Protein AF-A0A5L4Q054-F1 (afdb_monomer_lite)

Secondary structure (DSSP, 8-state):
-EEEEEEEE--SSS---EEEEEEEESSHHHHHHHHHHHHHHHHHHTTTT--SS-HHHHHHHHHHS-HHHHHHHHHHHHHTTS--EEEEEEEEEEETTTEEEEEEEEETT-GGG--------

Sequence (121 aa):
MMYGVILKYMGEDRDDEILQEIKFFSDLSEALENLRIYYAEFLVGYGVLWGDISEEEHRELMLTKSLNELREIAKEAYFNKELDYIFELVSVEQSGENSLSFHLVEKGYDMEKCCVGKGQI

Foldseek 3Di:
DKKKKWKFFQPPVSPDTHTDDIDIDPDPVVVQLVLQLVLLVQCLVLCQVPDPDDSVVSSVVSNVDHSVVSLVSQLVCVVVVSDRMKMWMWDWDDDPDDDIDTHTPDIRNPPPPVCPDDDDD

Organism: Campylobacter upsaliensis (NCBI:txid28080)

Structure (mmCIF, N/CA/C/O backbone):
data_AF-A0A5L4Q054-F1
#
_entry.id   AF-A0A5L4Q054-F1
#
loop_
_atom_site.group_PDB
_atom_site.id
_atom_site.type_symbol
_atom_site.label_atom_id
_atom_site.label_alt_id
_atom_site.label_comp_id
_atom_site.label_asym_id
_atom_site.label_entity_id
_atom_site.label_seq_id
_atom_site.pdbx_PDB_ins_code
_atom_site.Cartn_x
_atom_site.Cartn_y
_atom_site.Cartn_z
_atom_site.occupancy
_atom_site.B_iso_or_equiv
_atom_site.auth_seq_id
_atom_site.auth_comp_id
_atom_site.auth_asym_id
_atom_site.auth_atom_id
_atom_site.pdbx_PDB_model_num
ATOM 1 N N . MET A 1 1 ? 20.940 -1.054 4.749 1.00 78.38 1 MET A N 1
ATOM 2 C CA . MET A 1 1 ? 20.023 -1.678 3.776 1.00 78.38 1 MET A CA 1
ATOM 3 C C . MET A 1 1 ? 18.850 -0.734 3.645 1.00 78.38 1 MET A C 1
ATOM 5 O O . MET A 1 1 ? 18.371 -0.297 4.679 1.00 78.38 1 MET A O 1
ATOM 9 N N . MET A 1 2 ? 18.488 -0.336 2.431 1.00 92.31 2 MET A N 1
ATOM 10 C CA . MET A 1 2 ? 17.384 0.596 2.190 1.00 92.31 2 MET A CA 1
ATOM 11 C C . MET A 1 2 ? 16.180 -0.199 1.689 1.00 92.31 2 MET A C 1
ATOM 13 O O . MET A 1 2 ? 16.353 -1.267 1.104 1.00 92.31 2 MET A O 1
ATOM 17 N N . TYR A 1 3 ? 14.975 0.300 1.923 1.00 94.00 3 TYR A N 1
ATOM 18 C CA . TYR A 1 3 ? 13.741 -0.303 1.432 1.00 94.00 3 TYR A CA 1
ATOM 19 C C . TYR A 1 3 ? 13.005 0.688 0.545 1.00 94.00 3 TYR A C 1
ATOM 21 O O . TYR A 1 3 ? 13.157 1.898 0.699 1.00 94.00 3 TYR A O 1
ATOM 29 N N . GLY A 1 4 ? 12.237 0.177 -0.406 1.00 93.44 4 GLY A N 1
ATOM 30 C CA . GLY A 1 4 ? 11.425 0.972 -1.308 1.00 93.44 4 GLY A CA 1
ATOM 31 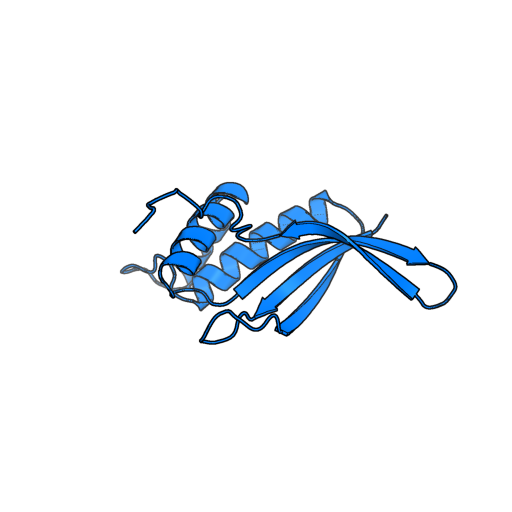C C . GLY A 1 4 ? 9.976 0.516 -1.279 1.00 93.44 4 GLY A C 1
ATOM 32 O O . GLY A 1 4 ? 9.716 -0.685 -1.249 1.00 93.44 4 GLY A O 1
ATOM 33 N N . VAL A 1 5 ? 9.047 1.465 -1.321 1.00 94.44 5 VAL A N 1
ATOM 34 C CA . VAL A 1 5 ? 7.660 1.201 -1.715 1.00 94.44 5 VAL A CA 1
ATOM 35 C C . VAL A 1 5 ? 7.476 1.750 -3.120 1.00 94.44 5 VAL A C 1
ATOM 37 O O . VAL A 1 5 ? 7.719 2.934 -3.363 1.00 94.44 5 VAL A O 1
ATOM 40 N N . ILE A 1 6 ? 7.090 0.872 -4.035 1.00 93.75 6 ILE A N 1
ATOM 41 C CA . ILE A 1 6 ? 6.842 1.176 -5.438 1.00 93.75 6 ILE A CA 1
ATOM 42 C C . ILE A 1 6 ? 5.337 1.125 -5.678 1.00 93.75 6 ILE A C 1
ATOM 44 O O . ILE A 1 6 ? 4.684 0.157 -5.301 1.00 93.75 6 ILE A O 1
ATOM 48 N N . LEU A 1 7 ? 4.804 2.144 -6.341 1.00 93.00 7 LEU A N 1
ATOM 49 C CA . LEU A 1 7 ? 3.442 2.171 -6.858 1.00 93.00 7 LEU A CA 1
ATOM 50 C C . LEU A 1 7 ? 3.479 1.970 -8.373 1.00 93.00 7 LEU A C 1
ATOM 52 O O . LEU A 1 7 ? 4.185 2.694 -9.087 1.00 93.00 7 LEU A O 1
ATOM 56 N N . LYS A 1 8 ? 2.681 1.024 -8.866 1.00 92.50 8 LYS A N 1
ATOM 57 C CA . LYS A 1 8 ? 2.511 0.773 -10.298 1.00 92.50 8 LYS A CA 1
ATOM 58 C C . LYS A 1 8 ? 1.046 0.860 -10.686 1.00 92.50 8 LYS A C 1
ATOM 60 O O . LYS A 1 8 ? 0.193 0.300 -10.003 1.00 92.50 8 LYS A O 1
ATOM 65 N N . TYR A 1 9 ? 0.780 1.551 -11.786 1.00 90.62 9 TYR A N 1
ATOM 66 C CA . TYR A 1 9 ? -0.511 1.535 -12.464 1.00 90.62 9 TYR A CA 1
ATOM 67 C C . TYR A 1 9 ? -0.558 0.350 -13.428 1.00 90.62 9 TYR A C 1
ATOM 69 O O . TYR A 1 9 ? 0.414 0.135 -14.154 1.00 90.62 9 TYR A O 1
ATOM 77 N N . MET A 1 10 ? -1.668 -0.387 -13.436 1.00 88.81 10 MET A N 1
ATOM 78 C CA . MET A 1 10 ? -1.822 -1.610 -14.229 1.00 88.81 10 MET A CA 1
ATOM 79 C C . MET A 1 10 ? -2.441 -1.376 -15.621 1.00 88.81 10 MET A C 1
ATOM 81 O O . MET A 1 10 ? -2.491 -2.288 -16.440 1.00 88.81 10 MET A O 1
ATOM 85 N N . GLY A 1 11 ? -2.924 -0.169 -15.930 1.00 81.06 11 GLY A N 1
ATOM 86 C CA . GLY A 1 11 ? -3.685 0.057 -17.166 1.00 81.06 11 GLY A CA 1
ATOM 87 C C . GLY A 1 11 ? -5.113 -0.497 -17.098 1.00 81.06 11 GLY A C 1
ATOM 88 O O . GLY A 1 11 ? -5.449 -1.290 -16.220 1.00 81.06 11 GLY A O 1
ATOM 89 N N . GLU A 1 12 ? -5.962 -0.081 -18.042 1.00 77.19 12 GLU A N 1
ATOM 90 C CA . GLU A 1 12 ? -7.368 -0.521 -18.125 1.00 77.19 12 GLU A CA 1
ATOM 91 C C . GLU A 1 12 ? -7.489 -2.041 -18.341 1.00 77.19 12 GLU A C 1
ATOM 93 O O . GLU A 1 12 ? -8.350 -2.698 -17.748 1.00 77.19 12 GLU A O 1
ATOM 98 N N . ASP A 1 13 ? -6.586 -2.605 -19.149 1.00 80.38 13 ASP A N 1
ATOM 99 C CA . ASP A 1 13 ? -6.558 -4.031 -19.487 1.00 80.38 13 ASP A CA 1
ATOM 100 C C . ASP A 1 13 ? -5.699 -4.873 -18.530 1.00 80.38 13 ASP A C 1
ATOM 102 O O . ASP A 1 13 ? -5.778 -6.099 -18.562 1.00 80.38 13 ASP A O 1
ATOM 106 N N . ARG A 1 14 ? -4.946 -4.238 -17.617 1.00 81.25 14 ARG A N 1
ATOM 107 C CA . ARG A 1 14 ? -4.090 -4.901 -16.605 1.00 81.25 14 ARG A CA 1
ATOM 108 C C . ARG A 1 14 ? -2.916 -5.699 -17.155 1.00 81.25 14 ARG A C 1
ATOM 110 O O . ARG A 1 14 ? -2.339 -6.518 -16.439 1.00 81.25 14 ARG A O 1
ATOM 117 N N . ASP A 1 15 ? -2.552 -5.402 -18.393 1.00 79.44 15 ASP A N 1
ATOM 118 C CA . ASP A 1 15 ? -1.429 -6.005 -19.105 1.00 79.44 15 ASP A CA 1
ATOM 119 C C . ASP A 1 15 ? -0.164 -5.127 -19.065 1.00 79.44 15 ASP A C 1
ATOM 121 O O . ASP A 1 15 ? 0.925 -5.599 -19.396 1.00 79.44 15 ASP A O 1
ATOM 125 N N . ASP A 1 16 ? -0.282 -3.872 -18.613 1.00 80.88 16 ASP A N 1
ATOM 126 C CA . ASP A 1 16 ? 0.817 -2.910 -18.544 1.00 80.88 16 ASP A CA 1
ATOM 127 C C . ASP A 1 16 ? 1.222 -2.634 -17.093 1.00 80.88 16 ASP A C 1
ATOM 129 O O . ASP A 1 16 ? 0.391 -2.308 -16.261 1.00 80.88 16 ASP A O 1
ATOM 133 N N . GLU A 1 17 ? 2.515 -2.678 -16.773 1.00 88.38 17 GLU A N 1
ATOM 134 C CA . GLU A 1 17 ? 3.025 -2.230 -15.470 1.00 88.38 17 GLU A CA 1
ATOM 135 C C . GLU A 1 17 ? 3.746 -0.890 -15.618 1.00 88.38 17 GLU A C 1
ATOM 137 O O . GLU A 1 17 ? 4.930 -0.830 -15.959 1.00 88.38 17 GLU A O 1
ATOM 142 N N . ILE A 1 18 ? 3.040 0.205 -15.338 1.00 89.56 18 ILE A N 1
ATOM 143 C CA . ILE A 1 18 ? 3.596 1.554 -15.443 1.00 89.56 18 ILE A CA 1
ATOM 144 C C . ILE A 1 18 ? 4.033 2.026 -14.059 1.00 89.56 18 ILE A C 1
ATOM 146 O O . ILE A 1 18 ? 3.204 2.253 -13.177 1.00 89.56 18 ILE A O 1
ATOM 150 N N . LEU A 1 19 ? 5.342 2.213 -13.874 1.00 90.69 19 LEU A N 1
ATOM 151 C CA . LEU A 1 19 ? 5.902 2.817 -12.665 1.00 90.69 19 LEU A CA 1
ATOM 152 C C . LEU A 1 19 ? 5.373 4.246 -12.496 1.00 90.69 19 LEU A C 1
ATOM 154 O O . LEU A 1 19 ? 5.556 5.082 -13.378 1.00 90.69 19 LEU A O 1
ATOM 158 N N . GLN A 1 20 ? 4.771 4.524 -11.343 1.00 92.69 20 GLN A N 1
ATOM 159 C CA . GLN A 1 20 ? 4.228 5.845 -11.022 1.00 92.69 20 GLN A CA 1
ATOM 160 C C . GLN A 1 20 ? 5.077 6.553 -9.984 1.00 92.69 20 GLN A C 1
ATOM 162 O O . GLN A 1 20 ? 5.469 7.703 -10.163 1.00 92.69 20 GLN A O 1
ATOM 167 N N . GLU A 1 21 ? 5.389 5.850 -8.900 1.00 93.19 21 GLU A N 1
ATOM 168 C CA . GLU A 1 21 ? 6.106 6.435 -7.783 1.00 93.19 21 GLU A CA 1
ATOM 169 C C . GLU A 1 21 ? 7.014 5.403 -7.124 1.00 93.19 21 GLU A C 1
ATOM 171 O O . GLU A 1 21 ? 6.697 4.214 -7.053 1.00 93.19 21 GLU A O 1
ATOM 176 N N . ILE A 1 22 ? 8.149 5.882 -6.621 1.00 93.06 22 ILE A N 1
ATOM 177 C CA . ILE A 1 22 ? 9.006 5.133 -5.717 1.00 93.06 22 ILE A CA 1
ATOM 178 C C . ILE A 1 22 ? 9.398 6.011 -4.536 1.00 93.06 22 ILE A C 1
ATOM 180 O O . ILE A 1 22 ? 9.851 7.144 -4.707 1.00 93.06 22 ILE A O 1
ATOM 184 N N . LYS A 1 23 ? 9.248 5.468 -3.329 1.00 94.06 23 LYS A N 1
ATOM 185 C CA . LYS A 1 23 ? 9.702 6.107 -2.094 1.00 94.06 23 LYS A CA 1
ATOM 186 C C . LYS A 1 23 ? 10.658 5.204 -1.358 1.00 94.06 23 LYS A C 1
ATOM 188 O O . LYS A 1 23 ? 10.424 4.004 -1.260 1.00 94.06 23 LYS A O 1
ATOM 193 N N . PHE A 1 24 ? 11.716 5.808 -0.838 1.00 94.56 24 PHE A N 1
ATOM 194 C CA . PHE A 1 24 ? 12.799 5.117 -0.164 1.00 94.56 24 PHE A CA 1
ATOM 195 C C . PHE A 1 24 ? 12.758 5.363 1.336 1.00 94.56 24 PHE A C 1
ATOM 197 O O . PHE A 1 24 ? 12.508 6.482 1.780 1.00 94.56 24 PHE A O 1
ATOM 204 N N . PHE A 1 25 ? 13.067 4.319 2.094 1.00 94.56 25 PHE A N 1
ATOM 205 C CA . PHE A 1 25 ? 13.040 4.305 3.548 1.00 94.56 25 PHE A CA 1
ATOM 206 C C . PHE A 1 25 ? 14.300 3.648 4.090 1.00 94.56 25 PHE A C 1
ATOM 208 O O . PHE A 1 25 ? 14.851 2.714 3.498 1.00 94.56 25 PHE A O 1
ATOM 215 N N . SER A 1 26 ? 14.759 4.143 5.233 1.00 92.12 26 SER A N 1
ATOM 216 C CA . SER A 1 26 ? 15.988 3.652 5.861 1.00 92.12 26 SER A CA 1
ATOM 217 C C . SER A 1 26 ? 15.779 2.351 6.644 1.00 92.12 26 SER A C 1
ATOM 219 O O . SER A 1 26 ? 16.737 1.611 6.868 1.00 92.12 26 SER A O 1
ATOM 221 N N . ASP A 1 27 ? 14.528 2.056 7.007 1.00 93.44 27 ASP A N 1
ATOM 222 C CA . ASP A 1 27 ? 14.114 0.923 7.833 1.00 93.44 27 ASP A CA 1
ATOM 223 C C . ASP A 1 27 ? 12.936 0.168 7.184 1.00 93.44 27 ASP A C 1
ATOM 225 O O . ASP A 1 27 ? 12.061 0.761 6.549 1.00 93.44 27 ASP A O 1
ATOM 229 N N . LEU A 1 28 ? 12.900 -1.155 7.363 1.00 92.44 28 LEU A N 1
ATOM 230 C CA . LEU A 1 28 ? 11.793 -2.008 6.930 1.00 92.44 28 LEU A CA 1
ATOM 231 C C . LEU A 1 28 ? 10.489 -1.665 7.660 1.00 92.44 28 LEU A C 1
ATOM 233 O O . LEU A 1 28 ? 9.436 -1.622 7.037 1.00 92.44 28 LEU A O 1
ATOM 237 N N . SER A 1 29 ? 10.543 -1.418 8.969 1.00 94.50 29 SER A N 1
ATOM 238 C CA . SER A 1 29 ? 9.379 -1.036 9.770 1.00 94.50 29 SER A CA 1
ATOM 239 C C . SER A 1 29 ? 8.785 0.284 9.287 1.00 94.50 29 SER A C 1
ATOM 241 O O . SER A 1 29 ? 7.566 0.421 9.231 1.00 94.50 29 SER A O 1
ATOM 243 N N . GLU A 1 30 ? 9.636 1.242 8.914 1.00 95.19 30 GLU A N 1
ATOM 244 C CA . GLU A 1 30 ? 9.208 2.517 8.335 1.00 95.19 30 GLU A CA 1
ATOM 245 C C . GLU A 1 30 ? 8.553 2.301 6.964 1.00 95.19 30 GLU A C 1
ATOM 247 O O . GLU A 1 30 ? 7.476 2.841 6.704 1.00 95.19 30 GLU A O 1
ATOM 252 N N . ALA A 1 31 ? 9.154 1.463 6.114 1.00 95.06 31 ALA A N 1
ATOM 253 C CA . ALA A 1 31 ? 8.594 1.114 4.812 1.00 95.06 31 ALA A CA 1
ATOM 254 C C . ALA A 1 31 ? 7.233 0.409 4.930 1.00 95.06 31 ALA A C 1
ATOM 256 O O . ALA A 1 31 ? 6.313 0.731 4.182 1.00 95.06 31 ALA A O 1
ATOM 257 N N . LEU A 1 32 ? 7.081 -0.520 5.879 1.00 95.50 32 LEU A N 1
ATOM 258 C CA . LEU A 1 32 ? 5.834 -1.252 6.118 1.00 95.50 32 LEU A CA 1
ATOM 259 C C . LEU A 1 32 ? 4.716 -0.345 6.642 1.00 95.50 32 LEU A C 1
ATOM 261 O O . LEU A 1 32 ? 3.578 -0.465 6.192 1.00 95.50 32 LEU A O 1
ATOM 265 N N . GLU A 1 33 ? 5.024 0.577 7.557 1.00 96.12 33 GLU A N 1
ATOM 266 C CA . GLU A 1 33 ? 4.032 1.538 8.049 1.00 96.12 33 GLU A CA 1
ATOM 267 C C . GLU A 1 33 ? 3.616 2.522 6.949 1.00 96.12 33 GLU A C 1
ATOM 269 O O . GLU A 1 33 ? 2.432 2.805 6.779 1.00 96.12 33 GLU A O 1
ATOM 274 N N . ASN A 1 34 ? 4.561 2.982 6.127 1.00 95.19 34 ASN A N 1
ATOM 275 C CA . ASN A 1 34 ? 4.234 3.815 4.972 1.00 95.19 34 ASN A CA 1
ATOM 276 C C . ASN A 1 34 ? 3.416 3.051 3.927 1.00 95.19 34 ASN A C 1
ATOM 278 O O . ASN A 1 34 ? 2.464 3.602 3.385 1.00 95.19 34 ASN A O 1
ATOM 282 N N . LEU A 1 35 ? 3.735 1.780 3.672 1.00 95.25 35 LEU A N 1
ATOM 283 C CA . LEU A 1 35 ? 2.941 0.920 2.798 1.00 95.25 35 LEU A CA 1
ATOM 284 C C . LEU A 1 35 ? 1.499 0.793 3.312 1.00 95.25 35 LEU A C 1
ATOM 286 O O . LEU A 1 35 ? 0.562 0.911 2.526 1.00 95.25 35 LEU A O 1
ATOM 290 N N . ARG A 1 36 ? 1.312 0.615 4.627 1.00 96.94 36 ARG A N 1
ATOM 291 C CA . ARG A 1 36 ? -0.012 0.583 5.272 1.00 96.94 36 ARG A CA 1
ATOM 292 C C . ARG A 1 36 ? -0.781 1.878 5.024 1.00 96.94 36 ARG A C 1
ATOM 294 O O . ARG A 1 36 ? -1.935 1.827 4.610 1.00 96.94 36 ARG A O 1
ATOM 301 N N . ILE A 1 37 ? -0.134 3.023 5.234 1.00 95.94 37 ILE A N 1
ATOM 302 C CA . ILE A 1 37 ? -0.736 4.336 4.984 1.00 95.94 37 ILE A CA 1
ATOM 303 C C . ILE A 1 37 ? -1.097 4.485 3.501 1.00 95.94 37 ILE A C 1
ATOM 305 O O . ILE A 1 37 ? -2.215 4.886 3.200 1.00 95.94 37 ILE A O 1
ATOM 309 N N . TYR A 1 38 ? -0.219 4.104 2.566 1.00 94.38 38 TYR A N 1
ATOM 310 C CA . TYR A 1 38 ? -0.527 4.207 1.137 1.00 94.38 38 TYR A CA 1
ATOM 311 C C . TYR A 1 38 ? -1.713 3.356 0.722 1.00 94.38 38 TYR A C 1
ATOM 313 O O . TYR A 1 38 ? -2.572 3.861 0.006 1.00 94.38 38 TYR A O 1
ATOM 321 N N . TYR A 1 39 ? -1.809 2.114 1.196 1.00 95.38 39 TYR A N 1
ATOM 322 C CA . TYR A 1 39 ? -3.007 1.322 0.950 1.00 95.38 39 TYR A CA 1
ATOM 323 C C . TYR A 1 39 ? -4.263 2.041 1.453 1.00 95.38 39 TYR A C 1
ATOM 325 O O . TYR A 1 39 ? -5.227 2.155 0.704 1.00 95.38 39 TYR A O 1
ATOM 333 N N . ALA A 1 40 ? -4.254 2.556 2.686 1.00 96.12 40 ALA A N 1
ATOM 334 C CA . ALA A 1 40 ? -5.410 3.251 3.248 1.00 96.12 40 ALA A CA 1
ATOM 335 C C . ALA A 1 40 ? -5.823 4.469 2.402 1.00 96.12 40 ALA A C 1
ATOM 337 O O . ALA A 1 40 ? -6.984 4.576 2.018 1.00 96.12 40 ALA A O 1
ATOM 338 N N . GLU A 1 41 ? -4.879 5.347 2.056 1.00 94.62 41 GLU A N 1
ATOM 339 C CA . GLU A 1 41 ? -5.151 6.546 1.249 1.00 94.62 41 GLU A CA 1
ATOM 340 C C . GLU A 1 41 ? -5.651 6.205 -0.159 1.00 94.62 41 GLU A C 1
ATOM 342 O O . GLU A 1 41 ? -6.585 6.834 -0.655 1.00 94.62 41 GLU A O 1
ATOM 347 N N . PHE A 1 42 ? -5.057 5.200 -0.808 1.00 92.94 42 PHE A N 1
ATOM 348 C CA . PHE A 1 42 ? -5.464 4.807 -2.156 1.00 92.94 42 PHE A CA 1
ATOM 349 C C . PHE A 1 42 ? -6.855 4.188 -2.173 1.00 92.94 42 PHE A C 1
ATOM 351 O O . PHE A 1 42 ? -7.650 4.523 -3.045 1.00 92.94 42 PHE A O 1
ATOM 358 N N . LEU A 1 43 ? -7.177 3.332 -1.203 1.00 94.88 43 LEU A N 1
ATOM 359 C CA . LEU A 1 43 ? -8.513 2.747 -1.089 1.00 94.88 43 LEU A CA 1
ATOM 360 C C . LEU A 1 43 ? -9.584 3.815 -0.860 1.00 94.88 43 LEU A C 1
ATOM 362 O O . LEU A 1 43 ? -10.664 3.727 -1.443 1.00 94.88 43 LEU A O 1
ATOM 366 N N . VAL A 1 44 ? -9.263 4.851 -0.079 1.00 94.94 44 VAL A N 1
ATOM 367 C CA . VAL A 1 44 ? -10.130 6.023 0.089 1.00 94.94 44 VAL A CA 1
ATOM 368 C C . VAL A 1 44 ? -10.312 6.741 -1.241 1.00 94.94 44 VAL A C 1
ATOM 370 O O . VAL A 1 44 ? -11.444 6.867 -1.696 1.00 94.94 44 VAL A O 1
ATOM 373 N N . GLY A 1 45 ? -9.224 7.144 -1.903 1.00 92.62 45 GLY A N 1
ATOM 374 C CA . GLY A 1 45 ? -9.292 7.882 -3.169 1.00 92.62 45 GLY A CA 1
ATOM 375 C C . GLY A 1 45 ? -10.029 7.138 -4.289 1.00 92.62 45 GLY A C 1
ATOM 376 O O . GLY A 1 45 ? -10.613 7.772 -5.164 1.00 92.62 45 GLY A O 1
ATOM 377 N N . TYR A 1 46 ? -10.038 5.805 -4.240 1.00 91.50 46 TYR A N 1
ATOM 378 C CA . TYR A 1 46 ? -10.738 4.946 -5.195 1.00 91.50 46 TYR A CA 1
ATOM 379 C C . TYR A 1 46 ? -12.196 4.637 -4.850 1.00 91.50 46 TYR A C 1
ATOM 381 O O . TYR A 1 46 ? -12.873 3.979 -5.636 1.00 91.50 46 TYR A O 1
ATOM 389 N N . GLY A 1 47 ? -12.712 5.076 -3.701 1.00 90.88 47 GLY A N 1
ATOM 390 C CA . GLY A 1 47 ? -14.085 4.729 -3.336 1.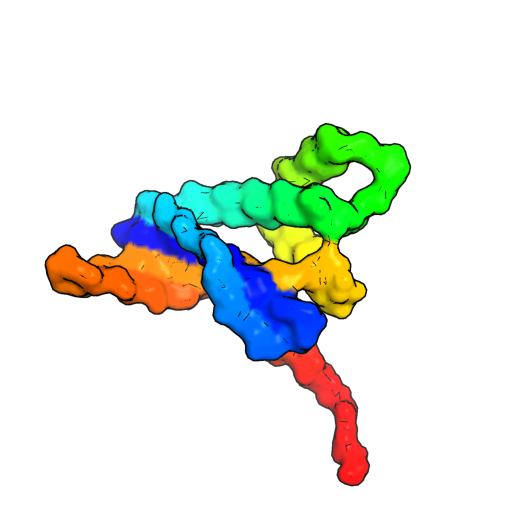00 90.88 47 GLY A CA 1
ATOM 391 C C . GLY A 1 47 ? -14.266 3.266 -2.918 1.00 90.88 47 GLY A C 1
ATOM 392 O O . GLY A 1 47 ? -15.395 2.777 -2.888 1.00 90.88 47 GLY A O 1
ATOM 393 N N . VAL A 1 48 ? -13.187 2.542 -2.603 1.00 91.44 48 VAL A N 1
ATOM 394 C CA . VAL A 1 48 ? -13.276 1.117 -2.256 1.00 91.44 48 VAL A CA 1
ATOM 395 C C . VAL A 1 48 ? -13.952 0.956 -0.903 1.00 91.44 48 VAL A C 1
ATOM 397 O O . VAL A 1 48 ? -13.524 1.562 0.072 1.00 91.44 48 VAL A O 1
ATOM 400 N N . LEU A 1 49 ? -14.982 0.102 -0.837 1.00 86.75 49 LEU A N 1
ATOM 401 C CA . LEU A 1 49 ? -15.832 -0.075 0.350 1.00 86.75 49 LEU A CA 1
ATOM 402 C C . LEU A 1 49 ? -16.494 1.227 0.835 1.00 86.75 49 LEU A C 1
ATOM 404 O O . LEU A 1 49 ? -16.905 1.323 1.994 1.00 86.75 49 LEU A O 1
ATOM 408 N N . TRP A 1 50 ? -16.627 2.220 -0.047 1.00 85.62 50 TRP A N 1
ATOM 409 C CA . TRP A 1 50 ? -17.260 3.480 0.301 1.00 85.62 50 TRP A CA 1
ATOM 410 C C . TRP A 1 50 ? -18.772 3.279 0.466 1.00 85.62 50 TRP A C 1
ATOM 412 O O . TRP A 1 50 ? -19.469 2.853 -0.455 1.00 85.62 50 TRP A O 1
ATOM 422 N N . GLY A 1 51 ? -19.275 3.553 1.671 1.00 83.88 51 GLY A N 1
ATOM 423 C CA . GLY A 1 51 ? -20.698 3.483 2.017 1.00 83.88 51 GLY A CA 1
ATOM 424 C C . GLY A 1 51 ? -21.332 4.866 2.180 1.00 83.88 51 GLY A C 1
ATOM 425 O O . GLY A 1 51 ? -20.862 5.853 1.627 1.00 83.88 51 GLY A O 1
ATOM 426 N N . ASP A 1 52 ? -22.366 4.973 3.011 1.00 88.44 52 ASP A N 1
ATOM 427 C CA . ASP A 1 52 ? -22.986 6.262 3.357 1.00 88.44 52 ASP A CA 1
ATOM 428 C C . ASP A 1 52 ? -22.191 7.003 4.452 1.00 88.44 52 ASP A C 1
ATOM 430 O O . ASP A 1 52 ? -22.733 7.380 5.491 1.00 88.44 52 ASP A O 1
ATOM 434 N N . ILE A 1 53 ? -20.882 7.161 4.244 1.00 92.12 53 ILE A N 1
ATOM 435 C CA . ILE A 1 53 ? -19.967 7.878 5.142 1.00 92.12 53 ILE A CA 1
ATOM 436 C C . ILE A 1 53 ? -19.217 8.969 4.377 1.00 92.12 53 ILE A C 1
ATOM 438 O O . ILE A 1 53 ? -19.078 8.913 3.151 1.00 92.12 53 ILE A O 1
ATOM 442 N N . SER A 1 54 ? -18.746 9.983 5.098 1.00 93.25 54 SER A N 1
ATOM 443 C CA . SER A 1 54 ? -17.884 11.021 4.533 1.00 93.25 54 SER A CA 1
ATOM 444 C C . SER A 1 54 ? -16.490 10.481 4.199 1.00 93.25 54 SER A C 1
ATOM 446 O O . SER A 1 54 ? -16.054 9.456 4.723 1.00 93.25 54 SER A O 1
ATOM 448 N N . GLU A 1 55 ? -15.761 11.197 3.340 1.00 93.62 55 GLU A N 1
ATOM 449 C CA . GLU A 1 55 ? -14.372 10.862 2.996 1.00 93.62 55 GLU A CA 1
ATOM 450 C C . GLU A 1 55 ? -13.464 10.818 4.229 1.00 93.62 55 GLU A C 1
ATOM 452 O O . GLU A 1 55 ? -12.625 9.931 4.354 1.00 93.62 55 GLU A O 1
ATOM 457 N N . GLU A 1 56 ? -13.658 11.753 5.162 1.00 94.88 56 GLU A N 1
ATOM 458 C CA . GLU A 1 56 ? -12.888 11.834 6.404 1.00 94.88 56 GLU A CA 1
ATOM 459 C C . GLU A 1 56 ? -13.139 10.611 7.295 1.00 94.88 56 GLU A C 1
ATOM 461 O O . GLU A 1 56 ? -12.187 9.950 7.705 1.00 94.88 56 GLU A O 1
ATOM 466 N N . GLU A 1 57 ? -14.404 10.231 7.502 1.00 95.38 57 GLU A N 1
ATOM 467 C CA . GLU A 1 57 ? -14.767 9.017 8.249 1.00 95.38 57 GLU A CA 1
ATOM 468 C C . GLU A 1 57 ? -14.232 7.748 7.570 1.00 95.38 57 GLU A C 1
ATOM 470 O O . GLU A 1 57 ? -13.754 6.826 8.236 1.00 95.38 57 GLU A O 1
ATOM 475 N N . HIS A 1 58 ? -14.277 7.695 6.237 1.00 95.75 58 HIS A N 1
ATOM 476 C CA . HIS A 1 58 ? -13.731 6.577 5.476 1.00 95.75 58 HIS A CA 1
ATOM 477 C C . HIS A 1 58 ? -12.210 6.473 5.635 1.00 95.75 58 HIS A C 1
ATOM 479 O O . HIS A 1 58 ? -11.667 5.382 5.835 1.00 95.75 58 HIS A O 1
ATOM 485 N N . ARG A 1 59 ? -11.521 7.615 5.610 1.00 95.31 59 ARG A N 1
ATOM 486 C CA . ARG A 1 59 ? -10.078 7.707 5.824 1.00 95.31 59 ARG A CA 1
ATOM 487 C C . ARG A 1 59 ? -9.682 7.265 7.221 1.00 95.31 59 ARG A C 1
ATOM 489 O O . ARG A 1 59 ? -8.764 6.458 7.356 1.00 95.31 59 ARG A O 1
ATOM 496 N N . GLU A 1 60 ? -10.393 7.723 8.248 1.00 95.69 60 GLU A N 1
ATOM 497 C CA . GLU A 1 60 ? -10.192 7.262 9.623 1.00 95.69 60 GLU A CA 1
ATOM 498 C C . GLU A 1 60 ? -10.387 5.747 9.734 1.00 95.69 60 GLU A C 1
ATOM 500 O O . GLU A 1 60 ? -9.523 5.050 10.271 1.00 95.69 60 GLU A O 1
ATOM 505 N N . LEU A 1 61 ? -11.466 5.212 9.153 1.00 95.31 61 LEU A N 1
ATOM 506 C CA . LEU A 1 61 ? -11.729 3.775 9.131 1.00 95.31 61 LEU A CA 1
ATOM 507 C C . LEU A 1 61 ? -10.569 2.999 8.493 1.00 95.31 61 LEU A C 1
ATOM 509 O O . LEU A 1 61 ? -10.079 2.039 9.090 1.00 95.31 61 LEU A O 1
ATOM 513 N N . MET A 1 62 ? -10.103 3.407 7.312 1.00 96.81 62 MET A N 1
ATOM 514 C CA . MET A 1 62 ? -9.005 2.728 6.618 1.00 96.81 62 MET A CA 1
ATOM 515 C C . MET A 1 62 ? -7.682 2.832 7.385 1.00 96.81 62 MET A C 1
ATOM 517 O O . MET A 1 62 ? -6.956 1.844 7.494 1.00 96.81 62 MET A O 1
ATOM 521 N N . LEU A 1 63 ? -7.396 3.979 8.007 1.00 96.62 63 LEU A N 1
ATOM 522 C CA . LEU A 1 63 ? -6.191 4.183 8.815 1.00 96.62 63 LEU A CA 1
ATOM 523 C C . LEU A 1 63 ? -6.185 3.393 10.133 1.00 96.62 63 LEU A C 1
ATOM 525 O O . LEU A 1 63 ? -5.114 3.240 10.721 1.00 96.62 63 LEU 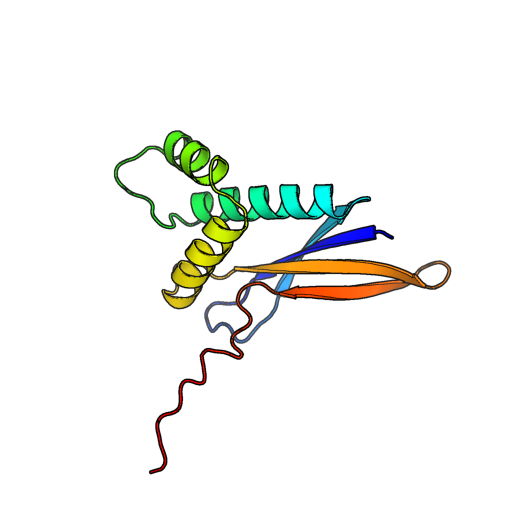A O 1
ATOM 529 N N . THR A 1 64 ? -7.315 2.857 10.601 1.00 96.81 64 THR A N 1
ATOM 530 C CA . THR A 1 64 ? -7.335 1.946 11.767 1.00 96.81 64 THR A CA 1
ATOM 531 C C . THR A 1 64 ? -6.996 0.499 11.415 1.00 96.81 64 THR A C 1
ATOM 533 O O . THR A 1 64 ? -6.673 -0.289 12.305 1.00 96.81 64 THR A O 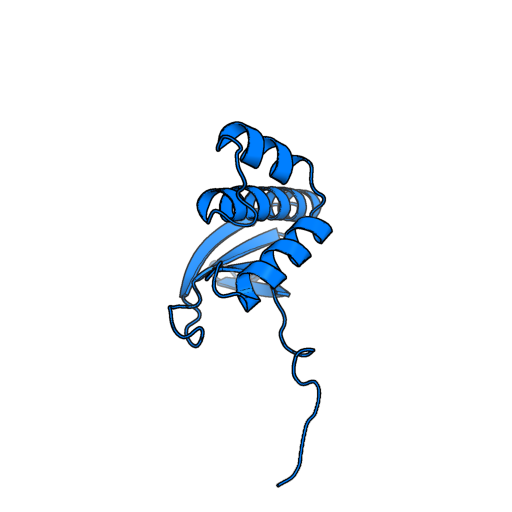1
ATOM 536 N N . LYS A 1 65 ? -7.045 0.135 10.128 1.00 97.38 65 LYS A N 1
ATOM 537 C CA . LYS A 1 65 ? -6.812 -1.236 9.674 1.00 97.38 65 LYS A CA 1
ATOM 538 C C . LYS A 1 65 ? -5.333 -1.599 9.707 1.00 97.38 65 LYS A C 1
ATOM 540 O O . LYS A 1 65 ? -4.440 -0.773 9.473 1.00 97.38 65 LYS A O 1
ATOM 545 N N . SER A 1 66 ? -5.077 -2.877 9.963 1.00 97.50 66 SER A N 1
ATOM 546 C CA . SER A 1 66 ? -3.746 -3.452 9.805 1.00 97.50 66 SER A CA 1
ATOM 547 C C . SER A 1 66 ? -3.355 -3.542 8.327 1.00 97.50 66 SER A C 1
ATOM 549 O O . SER A 1 66 ? -4.203 -3.604 7.436 1.00 97.50 66 SER A O 1
ATOM 551 N N . LEU A 1 67 ? -2.049 -3.613 8.054 1.00 95.56 67 LEU A N 1
ATOM 552 C CA . LEU A 1 67 ? -1.531 -3.768 6.691 1.00 95.56 67 LEU A CA 1
ATOM 553 C C . LEU A 1 67 ? -2.095 -5.015 5.986 1.00 95.56 67 LEU A C 1
ATOM 555 O O . LEU A 1 67 ? -2.379 -4.970 4.795 1.00 95.56 67 LEU A O 1
ATOM 559 N N . ASN A 1 68 ? -2.300 -6.117 6.713 1.00 94.25 68 ASN A N 1
ATOM 560 C CA . ASN A 1 68 ? -2.857 -7.341 6.134 1.00 94.25 68 ASN A CA 1
ATOM 561 C C . ASN A 1 68 ? -4.333 -7.194 5.756 1.00 94.25 68 ASN A C 1
ATOM 563 O O . ASN A 1 68 ? -4.727 -7.662 4.695 1.00 94.25 68 ASN A O 1
ATOM 567 N N . GLU A 1 69 ? -5.140 -6.527 6.582 1.00 96.19 69 GLU A N 1
ATOM 568 C CA . GLU A 1 69 ? -6.537 -6.248 6.228 1.00 96.19 69 GLU A CA 1
ATOM 569 C C . GLU A 1 69 ? -6.628 -5.365 4.986 1.00 96.19 69 GLU A C 1
ATOM 571 O O . GLU A 1 69 ? -7.418 -5.642 4.090 1.00 96.19 69 GLU A O 1
ATOM 576 N N . LEU A 1 70 ? -5.790 -4.329 4.912 1.00 96.38 70 LEU A N 1
ATOM 577 C CA . LEU A 1 70 ? -5.746 -3.444 3.754 1.00 96.38 70 LEU A CA 1
ATOM 578 C C . LEU A 1 70 ? -5.327 -4.190 2.484 1.00 96.38 70 LEU A C 1
ATOM 580 O O . LEU A 1 70 ? -5.940 -3.987 1.444 1.00 96.38 70 LEU A O 1
ATOM 584 N N . ARG A 1 71 ? -4.348 -5.100 2.568 1.00 93.81 71 ARG A N 1
ATOM 585 C CA . ARG A 1 71 ? -3.951 -5.963 1.443 1.00 93.81 71 ARG A CA 1
ATOM 586 C C . ARG A 1 71 ? -5.107 -6.812 0.926 1.00 93.81 71 ARG A C 1
ATOM 588 O O . ARG A 1 71 ? -5.289 -6.887 -0.284 1.00 93.81 71 ARG A O 1
ATOM 595 N N . GLU A 1 72 ? -5.876 -7.448 1.809 1.00 94.31 72 GLU A N 1
ATOM 596 C CA . GLU A 1 72 ? -7.012 -8.279 1.384 1.00 94.31 72 GLU A CA 1
ATOM 597 C C . GLU A 1 72 ? -8.128 -7.434 0.756 1.00 94.31 72 GLU A C 1
ATOM 599 O O . GLU A 1 72 ? -8.615 -7.784 -0.315 1.00 94.31 72 GLU A O 1
ATOM 604 N N . ILE A 1 73 ? -8.463 -6.278 1.340 1.00 94.69 73 ILE A N 1
ATOM 605 C CA . ILE A 1 73 ? -9.444 -5.343 0.755 1.00 94.69 73 ILE A CA 1
ATOM 606 C C . ILE A 1 73 ? -8.997 -4.905 -0.635 1.00 94.69 73 ILE A C 1
ATOM 608 O O . ILE A 1 73 ? -9.754 -4.953 -1.601 1.00 94.69 73 ILE A O 1
ATOM 612 N N . ALA A 1 74 ? -7.746 -4.477 -0.739 1.00 94.19 74 ALA A N 1
ATOM 613 C CA . ALA A 1 74 ? -7.213 -3.936 -1.967 1.00 94.19 74 ALA A CA 1
ATOM 614 C C . AL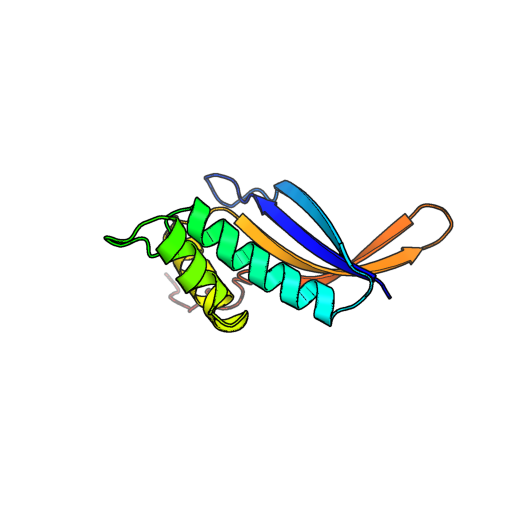A A 1 74 ? -7.088 -5.026 -3.049 1.00 94.19 74 ALA A C 1
ATOM 616 O O . ALA A 1 74 ? -7.281 -4.755 -4.232 1.00 94.19 74 ALA A O 1
ATOM 617 N N . LYS A 1 75 ? -6.888 -6.285 -2.640 1.00 92.69 75 LYS A N 1
ATOM 618 C CA . LYS A 1 75 ? -6.903 -7.459 -3.516 1.00 92.69 75 LYS A CA 1
ATOM 619 C C . LYS A 1 75 ? -8.290 -7.720 -4.072 1.00 92.69 75 LYS A C 1
ATOM 621 O O . LYS A 1 75 ? -8.423 -7.920 -5.275 1.00 92.69 75 LYS A O 1
ATOM 626 N N . GLU A 1 76 ? -9.308 -7.720 -3.220 1.00 93.31 76 GLU A N 1
ATOM 627 C CA . GLU A 1 76 ? -10.700 -7.872 -3.647 1.00 93.31 76 GLU A CA 1
ATOM 628 C C . GLU A 1 76 ? -11.116 -6.739 -4.594 1.00 93.31 76 GLU A C 1
ATOM 630 O O . GLU A 1 76 ? -11.631 -7.014 -5.677 1.00 93.31 76 GLU A O 1
ATOM 635 N N . ALA A 1 77 ? -10.795 -5.489 -4.251 1.00 92.50 77 ALA A N 1
ATOM 636 C CA . ALA A 1 77 ? -11.054 -4.325 -5.098 1.00 92.50 77 ALA A CA 1
ATOM 637 C C . ALA A 1 77 ? -10.333 -4.417 -6.446 1.00 92.50 77 ALA A C 1
ATOM 639 O O . ALA A 1 77 ? -10.919 -4.147 -7.498 1.00 92.50 77 ALA A O 1
ATOM 640 N N . TYR A 1 78 ? -9.076 -4.873 -6.438 1.00 91.06 78 TYR A N 1
ATOM 641 C CA . TYR A 1 78 ? -8.360 -5.169 -7.666 1.00 91.06 78 TYR A CA 1
ATOM 642 C C . TYR A 1 78 ? -9.133 -6.217 -8.468 1.00 91.06 78 TYR A C 1
ATOM 644 O O . TYR A 1 78 ? -9.532 -5.920 -9.586 1.00 91.06 78 TYR A O 1
ATOM 652 N N . PHE A 1 79 ? -9.465 -7.393 -7.929 1.00 90.00 79 PHE A N 1
ATOM 653 C CA . PHE A 1 79 ? -10.240 -8.411 -8.662 1.00 90.00 79 PHE A CA 1
ATOM 654 C C . PHE A 1 79 ? -11.583 -7.906 -9.215 1.00 90.00 79 PHE A C 1
ATOM 656 O O . PHE A 1 79 ? -11.951 -8.283 -10.330 1.00 90.00 79 PHE A O 1
ATOM 663 N N . ASN A 1 80 ? -12.269 -7.021 -8.493 1.00 90.38 80 ASN A N 1
ATOM 664 C CA . ASN A 1 80 ? -13.558 -6.452 -8.893 1.00 90.38 80 ASN A CA 1
ATOM 665 C C . ASN A 1 80 ? -13.464 -5.318 -9.924 1.00 90.38 80 ASN A C 1
ATOM 667 O O . ASN A 1 80 ? -14.499 -4.825 -10.367 1.00 90.38 80 ASN A O 1
ATOM 671 N N . LYS A 1 81 ? -12.256 -4.926 -10.348 1.00 89.00 81 LYS A N 1
ATOM 672 C CA . LYS A 1 81 ? -12.033 -3.762 -11.226 1.00 89.00 81 LYS A CA 1
ATOM 673 C C . LYS A 1 81 ? -12.405 -2.417 -10.601 1.00 89.00 81 LYS A C 1
ATOM 675 O O . LYS A 1 81 ? -12.786 -1.486 -11.297 1.00 89.00 81 LYS A O 1
ATOM 680 N N . GLU A 1 82 ? -12.247 -2.327 -9.286 1.00 90.75 82 GLU A N 1
ATOM 681 C CA . GLU A 1 82 ? -12.443 -1.110 -8.489 1.00 90.75 82 GLU A CA 1
ATOM 682 C C . GLU A 1 82 ? -11.111 -0.434 -8.135 1.00 90.75 82 GLU A C 1
ATOM 684 O O . GLU A 1 82 ? -11.101 0.675 -7.616 1.00 90.75 82 GLU A O 1
ATOM 689 N N . LEU A 1 83 ? -9.982 -1.096 -8.399 1.00 90.75 83 LEU A N 1
ATOM 690 C CA . LEU A 1 83 ? -8.635 -0.585 -8.173 1.00 90.75 83 LEU A CA 1
ATOM 691 C C . LEU A 1 83 ? -7.721 -1.047 -9.308 1.00 90.75 83 LEU A C 1
ATOM 693 O O . LEU A 1 83 ? -7.692 -2.237 -9.616 1.00 90.75 83 LEU A O 1
ATOM 697 N N . ASP A 1 84 ? -6.922 -0.136 -9.864 1.00 90.62 84 ASP A N 1
ATOM 698 C CA . ASP A 1 84 ? -6.013 -0.421 -10.990 1.00 90.62 84 ASP A CA 1
ATOM 699 C C . ASP A 1 84 ? -4.539 -0.162 -10.646 1.00 90.62 84 ASP A C 1
ATOM 701 O O . ASP A 1 84 ? -3.698 0.035 -11.522 1.00 90.62 84 ASP A O 1
ATOM 705 N N . TYR A 1 85 ? -4.218 -0.160 -9.354 1.00 90.44 85 TYR A N 1
ATOM 706 C CA . TYR A 1 85 ? -2.863 0.012 -8.845 1.00 90.44 85 TYR A CA 1
ATOM 707 C C . TYR A 1 85 ? -2.410 -1.193 -8.033 1.00 90.44 85 TYR A C 1
ATOM 709 O O . TYR A 1 85 ? -3.201 -1.807 -7.314 1.00 90.44 85 TYR A O 1
ATOM 717 N N . ILE A 1 86 ? -1.108 -1.464 -8.085 1.00 92.00 86 ILE A N 1
ATOM 718 C CA . ILE A 1 86 ? -0.426 -2.404 -7.198 1.00 92.00 86 ILE A CA 1
ATOM 719 C C . ILE A 1 86 ? 0.719 -1.710 -6.466 1.00 92.00 86 ILE A C 1
ATOM 721 O O . ILE A 1 86 ? 1.339 -0.774 -6.981 1.00 92.00 86 ILE A O 1
ATOM 725 N N . PHE A 1 87 ? 1.022 -2.209 -5.273 1.00 92.94 87 PHE A N 1
ATOM 726 C CA . PHE A 1 87 ? 2.180 -1.786 -4.497 1.00 92.94 87 PHE A CA 1
ATOM 727 C C . PHE A 1 87 ? 3.225 -2.895 -4.460 1.00 92.94 87 PHE A C 1
ATOM 729 O O . PHE A 1 87 ? 2.878 -4.055 -4.271 1.00 92.94 87 PHE A O 1
ATOM 736 N N . GLU A 1 88 ? 4.502 -2.554 -4.568 1.00 93.31 88 GLU A N 1
ATOM 737 C CA . GLU A 1 88 ? 5.609 -3.479 -4.328 1.00 93.31 88 GLU A CA 1
ATOM 738 C C . GLU A 1 88 ? 6.479 -2.958 -3.189 1.00 93.31 88 GLU A C 1
ATOM 740 O O . GLU A 1 88 ? 6.831 -1.780 -3.137 1.00 93.31 88 GLU A O 1
ATOM 745 N N . LEU A 1 89 ? 6.848 -3.857 -2.285 1.00 93.62 89 LEU A N 1
ATOM 746 C CA . LEU A 1 89 ? 7.903 -3.634 -1.315 1.00 93.62 89 LEU A CA 1
ATOM 747 C C . LEU A 1 89 ? 9.187 -4.235 -1.878 1.00 93.62 89 LEU A C 1
ATOM 749 O O . LEU A 1 89 ? 9.232 -5.407 -2.254 1.00 93.62 89 LEU A O 1
ATOM 753 N N . VAL A 1 90 ? 10.247 -3.443 -1.904 1.00 93.00 90 VAL A N 1
ATOM 754 C CA . VAL A 1 90 ? 11.557 -3.855 -2.408 1.00 93.00 90 VAL A CA 1
ATOM 755 C C . VAL A 1 90 ? 12.635 -3.564 -1.374 1.00 93.00 90 VAL A C 1
ATOM 757 O O . VAL A 1 90 ? 12.537 -2.601 -0.614 1.00 93.00 90 VAL A O 1
ATOM 760 N N . SER A 1 91 ? 13.687 -4.371 -1.346 1.00 92.56 91 SER A N 1
ATOM 761 C CA . SER A 1 91 ? 14.950 -3.985 -0.730 1.00 92.56 91 SER A CA 1
ATOM 762 C C . SER A 1 91 ? 15.852 -3.389 -1.804 1.00 92.56 91 SER A C 1
ATOM 764 O O . SER A 1 91 ? 15.795 -3.759 -2.979 1.00 92.56 91 SER A O 1
ATOM 766 N N . VAL A 1 92 ? 16.641 -2.398 -1.410 1.00 90.69 92 VAL A N 1
ATOM 767 C CA . VAL A 1 92 ? 17.454 -1.599 -2.319 1.00 90.69 92 VAL A CA 1
ATOM 768 C C . VAL A 1 92 ? 18.909 -1.695 -1.897 1.00 90.69 92 VAL A C 1
ATOM 770 O O . VAL A 1 92 ? 19.275 -1.365 -0.761 1.00 90.69 92 VAL A O 1
ATOM 773 N N . GLU A 1 93 ? 19.739 -2.130 -2.836 1.00 88.75 93 GLU A N 1
ATOM 774 C CA . GLU A 1 93 ? 21.185 -2.216 -2.687 1.00 88.75 93 GLU A CA 1
ATOM 775 C C . GLU A 1 93 ? 21.869 -1.230 -3.631 1.00 88.75 93 GLU A C 1
ATOM 777 O O . GLU A 1 93 ? 21.593 -1.187 -4.829 1.00 88.75 93 GLU A O 1
ATOM 782 N N . GLN A 1 94 ? 22.790 -0.430 -3.097 1.00 81.06 94 GLN A N 1
ATOM 783 C CA . GLN A 1 94 ? 23.620 0.445 -3.916 1.00 81.06 94 GLN A CA 1
ATOM 784 C C . GLN A 1 94 ? 24.801 -0.357 -4.463 1.00 81.06 94 GLN A C 1
ATOM 786 O O . GLN A 1 94 ? 25.608 -0.893 -3.706 1.00 81.06 94 GLN A O 1
ATOM 791 N N . SER A 1 95 ? 24.901 -0.438 -5.786 1.00 77.69 95 SER A N 1
ATOM 792 C CA . SER A 1 95 ? 25.997 -1.097 -6.492 1.00 77.69 95 SER A CA 1
ATOM 793 C C . SER A 1 95 ? 26.847 -0.045 -7.210 1.00 77.69 95 SER A C 1
ATOM 795 O O . SER A 1 95 ? 26.409 0.582 -8.172 1.00 77.69 95 SER A O 1
ATOM 797 N N . GLY A 1 96 ? 28.083 0.166 -6.752 1.00 73.38 96 GLY A N 1
ATOM 798 C CA . GLY A 1 96 ? 28.978 1.182 -7.323 1.00 73.38 96 GLY A CA 1
ATOM 799 C C . GLY A 1 96 ? 28.503 2.624 -7.094 1.00 73.38 96 GLY A C 1
ATOM 800 O O . GLY A 1 96 ? 27.661 2.885 -6.239 1.00 73.38 96 GLY A O 1
ATOM 801 N N . GLU A 1 97 ? 29.063 3.580 -7.842 1.00 73.12 97 GLU A N 1
ATOM 802 C CA . GLU A 1 97 ? 28.835 5.012 -7.580 1.00 73.12 97 GLU A CA 1
ATOM 803 C C . GLU A 1 97 ? 27.432 5.507 -7.974 1.00 73.12 97 GLU A C 1
ATOM 805 O O . GLU A 1 97 ? 26.958 6.452 -7.355 1.00 73.12 97 GLU A O 1
ATOM 810 N N . ASN A 1 98 ? 26.735 4.867 -8.928 1.00 74.75 98 ASN A N 1
ATOM 811 C CA . ASN A 1 98 ? 25.463 5.379 -9.477 1.00 74.75 98 ASN A CA 1
ATOM 812 C C . ASN A 1 98 ? 24.402 4.309 -9.826 1.00 74.75 98 ASN A C 1
ATOM 814 O O . ASN A 1 98 ? 23.459 4.621 -10.551 1.00 74.75 98 ASN A O 1
ATOM 818 N N . SER A 1 99 ? 24.525 3.058 -9.363 1.00 80.88 99 SER A N 1
ATOM 819 C CA . SER A 1 99 ? 23.509 2.026 -9.639 1.00 80.88 99 SER A CA 1
ATOM 820 C C . SER A 1 99 ? 22.743 1.649 -8.378 1.00 80.88 99 SER A C 1
ATOM 822 O O . SER A 1 99 ? 23.340 1.357 -7.341 1.00 80.88 99 SER A O 1
ATOM 824 N N . LEU A 1 100 ? 21.417 1.611 -8.486 1.00 83.62 100 LEU A N 1
ATOM 825 C CA . LEU A 1 100 ? 20.536 1.014 -7.488 1.00 83.62 100 LEU A CA 1
ATOM 826 C C . LEU A 1 100 ? 20.006 -0.307 -8.036 1.00 83.62 100 LEU A C 1
ATOM 828 O O . LEU A 1 100 ? 19.491 -0.364 -9.152 1.00 83.62 100 LEU A O 1
ATOM 832 N N . SER A 1 101 ? 20.147 -1.354 -7.238 1.00 85.69 101 SER A N 1
ATOM 833 C CA . SER A 1 101 ? 19.605 -2.681 -7.495 1.00 85.69 101 SER A CA 1
ATOM 834 C C . SER A 1 101 ? 18.384 -2.872 -6.604 1.00 85.69 101 SER A C 1
ATOM 836 O O . SER A 1 101 ? 18.456 -2.660 -5.393 1.00 85.69 101 SER A O 1
ATOM 838 N N . PHE A 1 102 ? 17.261 -3.248 -7.210 1.00 87.44 102 PHE A N 1
ATOM 839 C CA . PHE A 1 102 ? 16.000 -3.491 -6.517 1.00 87.44 102 PHE A CA 1
ATOM 840 C C . PHE A 1 102 ? 15.751 -4.988 -6.432 1.00 87.44 102 PHE A C 1
ATOM 842 O O . PHE A 1 102 ? 15.755 -5.681 -7.449 1.00 87.44 102 PHE A O 1
ATOM 849 N N . HIS A 1 103 ? 15.498 -5.476 -5.226 1.00 87.94 103 HIS A N 1
ATOM 850 C CA . HIS A 1 103 ? 15.125 -6.859 -4.984 1.00 87.94 103 HIS A CA 1
ATOM 851 C C . HIS A 1 103 ? 13.703 -6.884 -4.443 1.00 87.94 103 HIS A C 1
ATOM 853 O O . HIS A 1 103 ? 13.410 -6.268 -3.419 1.00 87.94 103 HIS A O 1
ATOM 859 N N . LEU A 1 104 ? 12.811 -7.577 -5.148 1.00 87.50 104 LEU A N 1
ATOM 860 C CA . LEU A 1 104 ? 11.424 -7.710 -4.729 1.00 87.50 104 LEU A CA 1
ATOM 861 C C . LEU A 1 104 ? 11.353 -8.444 -3.386 1.00 87.50 104 LEU A C 1
ATOM 863 O O . LEU A 1 104 ? 11.815 -9.577 -3.270 1.00 87.50 104 LEU A O 1
ATOM 867 N N . VAL A 1 105 ? 10.780 -7.781 -2.382 1.00 85.69 105 VAL A N 1
ATOM 868 C CA . VAL A 1 105 ? 10.455 -8.379 -1.082 1.00 85.69 105 VAL A CA 1
ATOM 869 C C . VAL A 1 105 ? 9.021 -8.892 -1.118 1.00 85.69 105 VAL A C 1
ATOM 871 O O . VAL A 1 105 ? 8.761 -10.021 -0.718 1.00 85.69 105 VAL A O 1
ATOM 874 N N . GLU A 1 106 ? 8.099 -8.075 -1.625 1.00 84.00 106 GLU A N 1
ATOM 875 C CA . GLU A 1 106 ? 6.687 -8.418 -1.755 1.00 84.00 106 GLU A CA 1
ATOM 876 C C . GLU A 1 106 ? 6.066 -7.667 -2.932 1.00 84.00 106 GLU A C 1
ATOM 878 O O . GLU A 1 106 ? 6.333 -6.480 -3.120 1.00 84.00 106 GLU A O 1
ATOM 883 N N . LYS A 1 107 ? 5.197 -8.338 -3.690 1.00 84.38 107 LYS A N 1
ATOM 884 C CA . LYS A 1 107 ? 4.351 -7.717 -4.710 1.00 84.38 107 LYS A CA 1
ATOM 885 C C . LYS A 1 107 ? 2.887 -7.792 -4.295 1.00 84.38 107 LYS A C 1
ATOM 887 O O . LYS A 1 107 ? 2.398 -8.845 -3.890 1.00 84.38 107 LYS A O 1
ATOM 892 N N . GLY A 1 108 ? 2.188 -6.671 -4.413 1.00 75.69 108 GLY A N 1
ATOM 893 C CA . GLY A 1 108 ? 0.745 -6.590 -4.252 1.00 75.69 108 GLY A CA 1
ATOM 894 C C . GLY A 1 108 ? 0.045 -7.460 -5.294 1.00 75.69 108 GLY A C 1
ATOM 895 O O . GLY A 1 108 ? 0.342 -7.376 -6.482 1.00 75.69 108 GLY A O 1
ATOM 896 N N . TYR A 1 109 ? -0.878 -8.296 -4.817 1.00 69.50 109 TYR A N 1
ATOM 897 C CA . TYR A 1 109 ? -1.732 -9.205 -5.601 1.00 69.50 109 TYR A CA 1
ATOM 898 C C . TYR A 1 109 ? -0.985 -10.201 -6.483 1.00 69.50 109 TYR A C 1
ATOM 900 O O . TYR A 1 109 ? -1.341 -10.410 -7.641 1.00 69.50 109 TYR A O 1
ATOM 908 N N . ASP A 1 110 ? 0.010 -10.871 -5.909 1.00 58.50 110 ASP A N 1
ATOM 909 C CA . ASP A 1 110 ? 0.649 -12.021 -6.541 1.00 58.50 110 ASP A CA 1
ATOM 910 C C . ASP A 1 110 ? -0.405 -13.084 -6.944 1.00 58.50 110 ASP A C 1
ATOM 912 O O . ASP A 1 110 ? -1.012 -13.765 -6.107 1.00 58.50 110 ASP A O 1
ATOM 916 N N . MET A 1 111 ? -0.698 -13.152 -8.251 1.00 51.97 111 MET A N 1
ATOM 917 C CA . MET A 1 111 ? -1.804 -13.915 -8.850 1.00 51.97 111 MET A CA 1
ATOM 918 C C . MET A 1 111 ? -1.485 -15.406 -9.048 1.00 51.97 111 MET A C 1
ATOM 920 O O . MET A 1 111 ? -2.323 -16.141 -9.578 1.00 51.97 111 MET A O 1
ATOM 924 N N . GLU A 1 112 ? -0.341 -15.910 -8.567 1.00 48.22 112 GLU A N 1
ATOM 925 C CA . GLU A 1 112 ? 0.029 -17.335 -8.673 1.00 48.22 112 GLU A CA 1
ATOM 926 C C . GLU A 1 112 ? -0.946 -18.301 -7.959 1.00 48.22 112 GLU A C 1
ATOM 928 O O . GLU A 1 112 ? -0.852 -19.518 -8.117 1.00 48.22 112 GLU A O 1
ATOM 933 N N . LYS A 1 113 ? -1.951 -17.796 -7.228 1.00 42.47 113 LYS A N 1
ATOM 934 C CA . LYS A 1 113 ? -3.040 -18.604 -6.644 1.00 42.47 113 LYS A CA 1
ATOM 935 C C . LYS A 1 113 ? -4.415 -18.463 -7.305 1.00 42.47 113 LYS A C 1
ATOM 937 O O . LYS A 1 113 ? -5.362 -19.078 -6.817 1.00 42.47 113 LYS A O 1
ATOM 942 N N . CYS A 1 114 ? -4.545 -17.742 -8.419 1.00 35.22 114 CYS A N 1
ATOM 943 C CA . CYS A 1 114 ? -5.799 -17.692 -9.187 1.00 35.22 114 CYS A CA 1
ATOM 944 C C . CYS A 1 114 ? -5.828 -18.618 -10.411 1.00 35.22 114 CYS A C 1
ATOM 946 O O . CYS A 1 114 ? -6.834 -18.665 -11.112 1.00 35.22 114 CYS A O 1
ATOM 948 N N . CYS A 1 115 ? -4.816 -19.469 -10.599 1.00 34.19 115 CYS A N 1
ATOM 949 C CA . CYS A 1 115 ? -4.946 -20.682 -11.411 1.00 34.19 115 CYS A CA 1
ATOM 950 C C . CYS A 1 115 ? -5.613 -21.801 -10.589 1.00 34.19 115 CYS A C 1
ATOM 952 O O . CYS A 1 115 ? -5.033 -22.863 -10.360 1.00 34.19 115 CYS A O 1
ATOM 954 N N . VAL A 1 116 ? -6.844 -21.574 -10.117 1.00 36.59 116 VAL A N 1
ATOM 955 C CA . VAL A 1 116 ? -7.700 -22.681 -9.673 1.00 36.59 116 VAL A CA 1
ATOM 956 C C . VAL A 1 116 ? -8.144 -23.407 -10.937 1.00 36.59 116 VAL A C 1
ATOM 958 O O . VAL A 1 116 ? -8.893 -22.868 -11.748 1.00 36.59 116 VAL A O 1
ATOM 961 N N . GLY A 1 117 ? -7.619 -24.616 -11.125 1.00 43.88 117 GLY A N 1
ATOM 962 C CA . GLY A 1 117 ? -7.857 -25.428 -12.308 1.00 43.88 117 GLY A CA 1
ATOM 963 C C . GLY A 1 117 ? -9.337 -25.604 -12.653 1.00 43.88 117 GLY A C 1
ATOM 964 O O . GLY A 1 117 ? -10.168 -25.801 -11.770 1.00 43.88 117 GLY A O 1
ATOM 965 N N . LYS A 1 118 ? -9.616 -25.555 -13.958 1.00 35.38 118 LYS A N 1
ATOM 966 C CA . LYS A 1 118 ? -10.740 -26.135 -14.721 1.00 35.38 118 LYS A CA 1
ATOM 967 C C . LYS A 1 118 ? -10.512 -25.686 -16.171 1.00 35.38 118 LYS A C 1
ATOM 969 O O . LYS A 1 118 ? -10.433 -24.496 -16.412 1.00 35.38 118 LYS A O 1
ATOM 974 N N . GLY A 1 119 ? -10.373 -26.513 -17.189 1.00 33.25 119 GLY A N 1
ATOM 975 C CA . GLY A 1 119 ? -10.353 -27.954 -17.343 1.00 33.25 119 GLY A CA 1
ATOM 976 C C . GLY A 1 119 ? -9.886 -28.219 -18.778 1.00 33.25 119 GLY A C 1
ATOM 977 O O . GLY A 1 119 ? -9.872 -27.313 -19.611 1.00 33.25 119 GLY A O 1
ATOM 978 N N . GLN A 1 120 ? -9.476 -29.452 -19.050 1.00 29.67 120 GLN A N 1
ATOM 979 C CA . GLN A 1 120 ? -9.331 -29.932 -20.420 1.00 29.67 120 GLN A CA 1
ATOM 980 C C . GLN A 1 120 ? -10.675 -29.786 -21.149 1.00 29.67 120 GLN A C 1
ATOM 982 O O . GLN A 1 120 ? -11.705 -30.197 -20.608 1.00 29.67 120 GLN A O 1
ATOM 987 N N . ILE A 1 121 ? -10.644 -29.240 -22.362 1.00 37.84 121 ILE A N 1
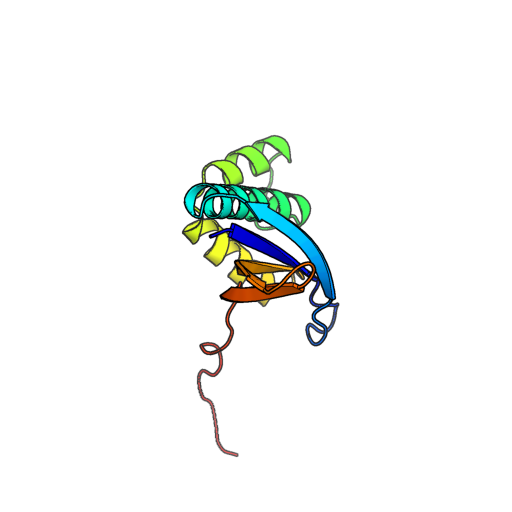ATOM 988 C CA . ILE A 1 121 ? -11.575 -29.602 -23.435 1.00 37.84 121 ILE A CA 1
ATOM 989 C C . ILE A 1 121 ? -10.711 -30.052 -24.605 1.00 37.84 121 ILE A C 1
ATOM 991 O O . ILE A 1 121 ? -9.762 -29.304 -24.932 1.00 37.84 121 ILE A O 1
#

pLDDT: mean 85.52, std 16.2, range [29.67, 97.5]

Radius of gyration: 16.23 Å; chains: 1; bounding box: 52×42×35 Å